Protein AF-W1XXG1-F1 (afdb_monomer_lite)

Radius of gyration: 14.51 Å; chains: 1; bounding box: 32×24×42 Å

pLDDT: mean 88.67, std 10.01, range [58.28, 97.5]

Sequence (69 aa):
KQAKDIMDAGKLVTDELVIALVKERIAQEDCRNGFLLDGFPRTIPQADAMKEAGINVDYVLEFDVPDEL

Secondary structure (DSSP, 8-state):
-HHHHHHHTTPPPPHHHHHHHHHHHHTSGGGTT----SS---SHHHHHHHHHTT------------S--

Foldseek 3Di:
DVVVVCVVVVHDDDLVNVLVVVVVVCPDPVNPVHDDDDPPPPDPVSVVSCVVSVPDDPDDDDPDDDPPD

Organism: NCBI:txid408170

InterPro domains:
  IPR000850 Adenylate kinase/UMP-CMP kinase [PTHR23359] (1-68)
  IPR000850 Adenylate kinase/UMP-CMP kinase [cd01428] (1-69)
  IPR027417 P-loop containing nucleoside triphosphate hydrolase [G3DSA:3.40.50.300] (1-69)
  IPR027417 P-loop containing nucleoside triphosphate hydrolase [SSF52540] (2-68)
  IPR033690 Adenylate kinase, conserved site [PS00113] (35-46)

Structure (mmCIF, N/CA/C/O backbone):
data_AF-W1XXG1-F1
#
_entry.id   AF-W1XXG1-F1
#
loop_
_atom_site.group_PDB
_atom_site.id
_atom_site.type_symbol
_atom_site.label_atom_id
_atom_site.label_alt_id
_atom_site.label_comp_id
_atom_site.label_asym_id
_atom_site.label_entity_id
_atom_site.label_seq_id
_atom_site.pdbx_PDB_ins_code
_atom_site.Cartn_x
_atom_site.Cartn_y
_atom_site.Cartn_z
_atom_site.occupancy
_atom_site.B_iso_or_equiv
_atom_site.auth_seq_id
_atom_site.auth_comp_id
_atom_site.auth_asym_id
_atom_site.auth_atom_id
_atom_site.pdbx_PDB_model_num
ATOM 1 N N . LYS A 1 1 ? 0.659 9.424 14.526 1.00 58.28 1 LYS A N 1
ATOM 2 C CA . LYS A 1 1 ? 1.642 10.124 15.404 1.00 58.28 1 LYS A CA 1
ATOM 3 C C . LYS A 1 1 ? 2.973 9.367 15.482 1.00 58.28 1 LYS A C 1
ATOM 5 O O . LYS A 1 1 ? 3.982 9.948 15.126 1.00 58.28 1 LYS A O 1
ATOM 10 N N . GLN A 1 2 ? 2.956 8.064 15.789 1.00 63.75 2 GLN A N 1
ATOM 11 C CA . GLN A 1 2 ? 4.156 7.216 15.921 1.00 63.75 2 GLN A CA 1
ATOM 12 C C . GLN A 1 2 ? 5.103 7.218 14.707 1.00 63.75 2 GLN A C 1
ATOM 14 O O . GLN A 1 2 ? 6.313 7.262 14.887 1.00 63.75 2 GLN A O 1
ATOM 19 N N . ALA A 1 3 ? 4.575 7.213 13.478 1.00 67.19 3 ALA A N 1
ATOM 20 C CA . ALA A 1 3 ? 5.410 7.206 12.274 1.00 67.19 3 ALA A CA 1
ATOM 21 C C . ALA A 1 3 ? 6.291 8.459 12.143 1.00 67.19 3 ALA A C 1
ATOM 23 O O . ALA A 1 3 ? 7.465 8.351 11.808 1.00 67.19 3 ALA A O 1
ATOM 24 N N . LYS A 1 4 ? 5.743 9.636 12.475 1.00 71.75 4 LYS A N 1
ATOM 25 C CA . LYS A 1 4 ? 6.477 10.904 12.425 1.00 71.75 4 LYS A CA 1
ATOM 26 C C . LYS A 1 4 ? 7.625 10.914 13.436 1.00 71.75 4 LYS A C 1
ATOM 28 O O . LYS A 1 4 ? 8.741 11.233 13.065 1.00 71.75 4 LYS A O 1
ATOM 33 N N . ASP A 1 5 ? 7.374 10.463 14.663 1.00 73.31 5 ASP A N 1
ATOM 34 C CA . ASP A 1 5 ? 8.394 10.429 15.720 1.00 73.31 5 ASP A CA 1
ATOM 35 C C . ASP A 1 5 ? 9.545 9.447 15.393 1.00 73.31 5 ASP A C 1
ATOM 37 O O . ASP A 1 5 ? 10.697 9.685 15.749 1.00 73.31 5 ASP A O 1
ATOM 41 N N . ILE A 1 6 ? 9.252 8.347 14.687 1.00 69.81 6 ILE A N 1
ATOM 42 C CA . ILE A 1 6 ? 10.245 7.351 14.238 1.00 69.81 6 ILE A CA 1
ATOM 43 C C . IL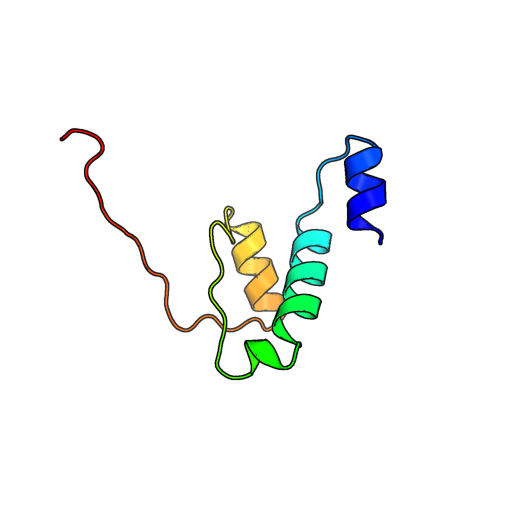E A 1 6 ? 11.086 7.893 13.076 1.00 69.81 6 ILE A C 1
ATOM 45 O O . ILE A 1 6 ? 12.309 7.734 13.080 1.00 69.81 6 ILE A O 1
ATOM 49 N N . MET A 1 7 ? 10.446 8.567 12.118 1.00 70.38 7 MET A N 1
ATOM 50 C CA . MET A 1 7 ? 11.126 9.221 10.999 1.00 70.38 7 MET A CA 1
ATOM 51 C C . MET A 1 7 ? 11.994 10.393 11.466 1.00 70.38 7 MET A C 1
ATOM 53 O O . MET A 1 7 ? 13.147 10.494 11.053 1.00 70.38 7 MET A O 1
ATOM 57 N N . ASP A 1 8 ? 11.482 11.227 12.376 1.00 75.19 8 ASP A N 1
ATOM 58 C CA . ASP A 1 8 ? 12.217 12.346 12.979 1.00 75.19 8 ASP A CA 1
ATOM 59 C C . ASP A 1 8 ? 13.437 11.843 13.780 1.00 75.19 8 ASP A C 1
ATOM 61 O O . ASP A 1 8 ? 14.455 12.527 13.876 1.00 75.19 8 ASP A O 1
ATOM 65 N N . ALA A 1 9 ? 13.379 10.610 14.299 1.00 76.94 9 ALA A N 1
ATOM 66 C CA . ALA A 1 9 ? 14.499 9.924 14.943 1.00 76.94 9 ALA A CA 1
ATOM 67 C C . ALA A 1 9 ? 15.477 9.238 13.960 1.00 76.94 9 ALA A C 1
ATOM 69 O O . ALA A 1 9 ? 16.391 8.542 14.407 1.00 76.94 9 ALA A O 1
ATOM 70 N N . GLY A 1 10 ? 15.287 9.389 12.643 1.00 71.44 10 GLY A N 1
ATOM 71 C CA . GLY A 1 10 ? 16.133 8.793 11.601 1.00 71.44 10 GLY A CA 1
ATOM 72 C C . GLY A 1 10 ? 16.034 7.268 11.500 1.00 71.44 10 GLY A C 1
ATOM 73 O O . GLY A 1 10 ? 16.917 6.627 10.932 1.00 71.44 10 GLY A O 1
ATOM 74 N N . LYS A 1 11 ? 14.992 6.665 12.081 1.00 70.62 11 LYS A N 1
ATOM 75 C CA . LYS A 1 11 ? 14.788 5.215 12.065 1.00 70.62 11 LYS A CA 1
ATOM 76 C C . LYS A 1 11 ? 13.925 4.819 10.873 1.00 70.62 11 LYS A C 1
ATOM 78 O O . LYS A 1 11 ? 12.973 5.511 10.519 1.00 70.62 11 LYS A O 1
ATOM 83 N N . LEU A 1 12 ? 14.252 3.675 10.276 1.00 69.88 12 LEU A N 1
ATOM 84 C CA . LEU A 1 12 ? 13.411 3.053 9.258 1.00 69.88 12 LEU A CA 1
ATOM 85 C C . LEU A 1 12 ? 12.045 2.713 9.858 1.00 69.88 12 LEU A C 1
ATOM 87 O O . LEU A 1 12 ? 11.949 2.171 10.961 1.00 69.88 12 LEU A O 1
ATOM 91 N N . VAL A 1 13 ? 10.994 3.041 9.112 1.00 78.31 13 VAL A N 1
ATOM 92 C CA . VAL A 1 13 ? 9.635 2.615 9.433 1.00 78.31 13 VAL A CA 1
ATOM 93 C C . VAL A 1 13 ? 9.571 1.099 9.251 1.00 78.31 13 VAL A C 1
ATOM 95 O O . VAL A 1 13 ? 9.934 0.594 8.192 1.00 78.31 13 VAL A O 1
ATOM 98 N N . THR A 1 14 ? 9.159 0.375 10.291 1.00 83.56 14 THR A N 1
ATOM 99 C CA . THR A 1 14 ? 9.030 -1.087 10.236 1.00 83.56 14 THR A CA 1
ATOM 100 C C . THR A 1 14 ? 7.831 -1.490 9.383 1.00 83.56 14 THR A C 1
ATOM 102 O O . THR A 1 14 ? 6.833 -0.768 9.341 1.00 83.56 14 THR A O 1
ATOM 105 N N . ASP A 1 15 ? 7.894 -2.663 8.750 1.00 82.00 15 ASP A N 1
ATOM 106 C CA . ASP A 1 15 ? 6.793 -3.188 7.928 1.00 82.00 15 ASP A CA 1
ATOM 107 C C . ASP A 1 15 ? 5.478 -3.262 8.717 1.00 82.00 15 ASP A C 1
ATOM 109 O O . ASP A 1 15 ? 4.435 -2.833 8.231 1.00 82.00 15 ASP A O 1
ATOM 113 N N . GLU A 1 16 ? 5.537 -3.692 9.979 1.00 83.19 16 GLU A N 1
ATOM 114 C CA . GLU A 1 16 ? 4.391 -3.718 10.897 1.00 83.19 16 GLU A CA 1
ATOM 115 C C . GLU A 1 16 ? 3.732 -2.341 11.061 1.00 83.19 16 GLU A C 1
ATOM 117 O O . GLU A 1 16 ? 2.503 -2.229 11.050 1.00 83.19 16 GLU A O 1
ATOM 122 N N . LEU A 1 17 ? 4.536 -1.275 11.182 1.00 85.56 17 LEU A N 1
ATOM 123 C CA . LEU A 1 17 ? 4.005 0.079 11.300 1.00 85.56 17 LEU A CA 1
ATOM 124 C C . LEU A 1 17 ? 3.366 0.531 9.986 1.00 85.56 17 LEU A C 1
ATOM 126 O O . LEU A 1 17 ? 2.298 1.140 10.021 1.00 85.56 17 LEU A O 1
ATOM 130 N N . VAL A 1 18 ? 3.978 0.223 8.837 1.00 86.88 18 VAL A N 1
ATOM 131 C CA . VAL A 1 18 ? 3.387 0.546 7.528 1.00 86.88 18 VAL A CA 1
ATOM 132 C C . VAL A 1 18 ? 2.039 -0.153 7.364 1.00 86.88 18 VAL A C 1
ATOM 134 O O . VAL A 1 18 ? 1.064 0.495 6.996 1.00 86.88 18 VAL A O 1
ATOM 137 N N . ILE A 1 19 ? 1.945 -1.438 7.708 1.00 90.69 19 ILE A N 1
ATOM 138 C CA . ILE A 1 19 ? 0.696 -2.205 7.627 1.00 90.69 19 ILE A CA 1
ATOM 139 C C . ILE A 1 19 ? -0.385 -1.605 8.528 1.00 90.69 19 ILE A C 1
ATOM 141 O O . ILE A 1 19 ? -1.527 -1.450 8.091 1.00 90.69 19 ILE A O 1
ATOM 145 N N . ALA A 1 20 ? -0.037 -1.208 9.756 1.00 90.56 20 ALA A N 1
ATOM 146 C CA . ALA A 1 20 ? -0.974 -0.538 10.654 1.00 90.56 20 ALA A CA 1
ATOM 147 C C . ALA A 1 20 ? -1.503 0.779 10.054 1.00 90.56 20 ALA A C 1
ATOM 149 O O . ALA A 1 20 ? -2.710 1.025 10.086 1.00 90.56 20 ALA A O 1
ATOM 150 N N . LEU A 1 21 ? -0.623 1.586 9.449 1.00 91.00 21 LEU A N 1
ATOM 151 C CA . LEU A 1 21 ? -0.997 2.839 8.785 1.00 91.00 21 LEU A CA 1
ATOM 152 C C . LEU A 1 21 ? -1.886 2.602 7.560 1.00 91.00 21 LEU A C 1
ATOM 154 O O . LEU A 1 21 ? -2.880 3.304 7.385 1.00 91.00 21 LEU A O 1
ATOM 158 N N . VAL A 1 22 ? -1.557 1.614 6.722 1.00 92.88 22 VAL A N 1
ATOM 159 C CA . VAL A 1 22 ? -2.369 1.256 5.549 1.00 92.88 22 V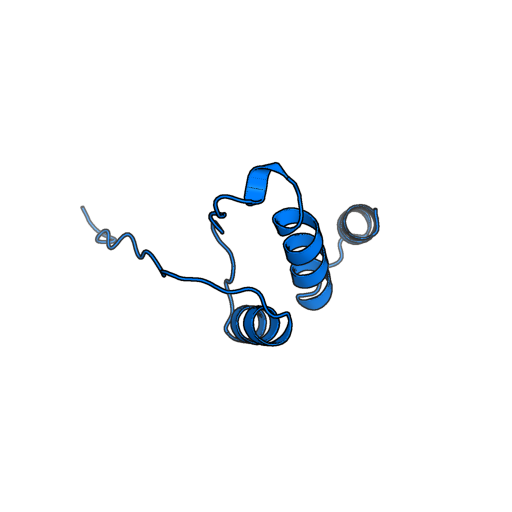AL A CA 1
ATOM 160 C C . VAL A 1 22 ? -3.755 0.804 5.999 1.00 92.88 22 VAL A C 1
ATOM 162 O O . VAL A 1 22 ? -4.750 1.287 5.466 1.00 92.88 22 VAL A O 1
ATOM 165 N N . LYS 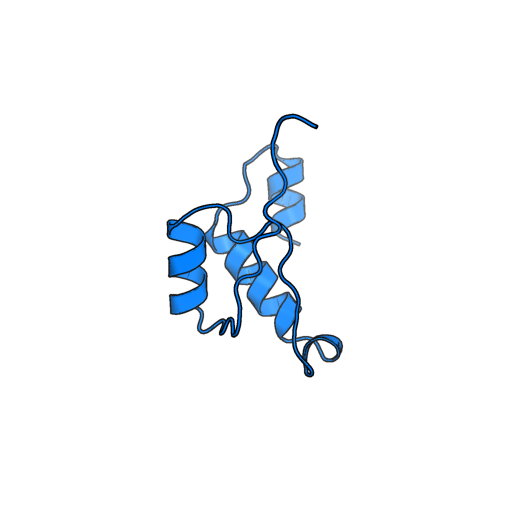A 1 23 ? -3.841 -0.053 7.024 1.00 93.00 23 LYS A N 1
ATOM 166 C CA . LYS A 1 23 ? -5.114 -0.543 7.566 1.00 93.00 23 LYS A CA 1
ATOM 167 C C . LYS A 1 23 ? -5.991 0.587 8.106 1.00 93.00 23 LYS A C 1
ATOM 169 O O . LYS A 1 23 ? -7.187 0.615 7.830 1.00 93.00 23 LYS A O 1
ATOM 174 N N . GLU A 1 24 ? -5.406 1.529 8.845 1.00 93.69 24 GLU A N 1
ATOM 175 C CA . GLU A 1 24 ? -6.114 2.727 9.312 1.00 93.69 24 GLU A CA 1
ATOM 176 C C . GLU A 1 24 ? -6.585 3.593 8.134 1.00 93.69 24 GLU A C 1
ATOM 178 O O . GLU A 1 24 ? -7.705 4.104 8.138 1.00 93.69 24 GLU A O 1
ATOM 183 N N . ARG A 1 25 ? -5.754 3.729 7.094 1.00 95.00 25 ARG A N 1
ATOM 184 C CA . ARG A 1 25 ? -6.046 4.573 5.935 1.00 95.00 25 ARG A CA 1
ATOM 185 C C . ARG A 1 25 ? -7.186 4.038 5.076 1.00 95.00 25 ARG A C 1
ATOM 187 O O . ARG A 1 25 ? -8.064 4.820 4.714 1.00 95.00 25 ARG A O 1
ATOM 194 N N . ILE A 1 26 ? -7.176 2.745 4.750 1.00 95.19 26 ILE A N 1
ATOM 195 C CA . ILE A 1 26 ? -8.203 2.126 3.894 1.00 95.19 26 ILE A CA 1
ATOM 196 C C . ILE A 1 26 ? -9.553 1.966 4.607 1.00 95.19 26 ILE A C 1
ATOM 198 O O . ILE A 1 26 ? -10.563 1.725 3.956 1.00 95.19 26 ILE A O 1
ATOM 202 N N . ALA A 1 27 ? -9.590 2.108 5.937 1.00 94.31 27 ALA A N 1
ATOM 203 C CA . ALA A 1 27 ? -10.826 2.090 6.717 1.00 94.31 27 ALA A CA 1
ATOM 204 C C . ALA A 1 27 ? -11.611 3.417 6.656 1.00 94.31 27 ALA A C 1
ATOM 206 O O . ALA A 1 27 ? -12.724 3.495 7.177 1.00 94.31 27 ALA A O 1
ATOM 207 N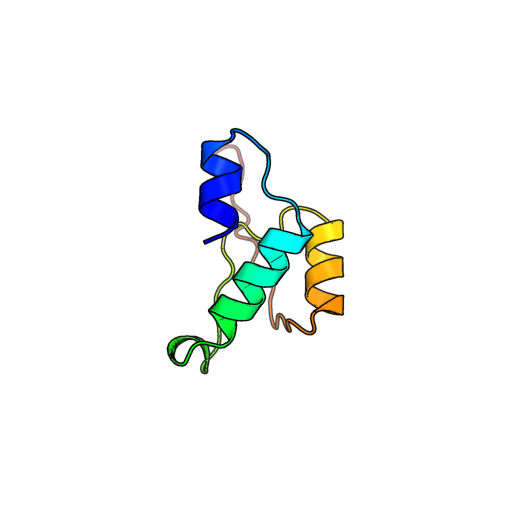 N . GLN A 1 28 ? -11.039 4.469 6.062 1.00 97.06 28 GLN A N 1
ATOM 208 C CA . GLN A 1 28 ? -11.689 5.773 5.935 1.00 97.06 28 GLN A CA 1
ATOM 209 C C . GLN A 1 28 ? -12.799 5.761 4.873 1.00 97.06 28 GLN A C 1
ATOM 211 O O . GLN A 1 28 ? -12.829 4.920 3.974 1.00 97.06 28 GLN A O 1
ATOM 216 N N . GLU A 1 29 ? -13.739 6.705 4.988 1.00 97.19 29 GLU A N 1
ATOM 217 C CA . GLU A 1 29 ? -14.961 6.727 4.173 1.00 97.19 29 GLU A CA 1
ATOM 218 C C . GLU A 1 29 ? -14.692 6.850 2.666 1.00 97.19 29 GLU A C 1
ATOM 220 O O . GLU A 1 29 ? -15.417 6.276 1.855 1.00 97.19 29 GLU A O 1
ATOM 225 N N . ASP A 1 30 ? -13.629 7.548 2.282 1.00 97.31 30 ASP A N 1
ATOM 226 C CA . ASP A 1 30 ? -13.251 7.736 0.885 1.00 97.31 30 ASP A CA 1
ATOM 227 C C . ASP A 1 30 ? -12.716 6.456 0.218 1.00 97.31 30 ASP A C 1
ATOM 229 O O . ASP A 1 30 ? -12.785 6.330 -1.002 1.00 97.31 30 ASP A O 1
ATOM 233 N N . CYS A 1 31 ? -12.269 5.470 1.001 1.00 97.19 31 CYS A N 1
ATOM 234 C CA . CYS A 1 31 ? -11.813 4.167 0.510 1.00 97.19 31 CYS A CA 1
ATOM 235 C C . CYS A 1 31 ? -12.933 3.118 0.405 1.00 97.19 31 CYS A C 1
ATOM 237 O O . CYS A 1 31 ? -12.676 1.968 0.048 1.00 97.19 31 CYS A O 1
ATOM 239 N N . ARG A 1 32 ? -14.194 3.483 0.679 1.00 95.00 32 ARG A N 1
ATOM 240 C CA . ARG A 1 32 ? -15.333 2.544 0.630 1.00 95.00 32 ARG A CA 1
ATOM 241 C C . ARG A 1 32 ? -15.570 1.925 -0.745 1.00 95.00 32 ARG A C 1
ATOM 243 O O . ARG A 1 32 ? -16.069 0.807 -0.819 1.00 95.00 32 ARG A O 1
ATOM 250 N N . ASN A 1 33 ? -15.238 2.650 -1.811 1.00 96.56 33 ASN A N 1
ATOM 251 C CA . ASN A 1 33 ? -15.386 2.176 -3.190 1.00 96.56 33 ASN A CA 1
ATOM 252 C C . ASN A 1 33 ? -14.124 1.471 -3.714 1.00 96.56 33 ASN A C 1
ATOM 254 O O . ASN A 1 33 ? -14.065 1.132 -4.892 1.00 96.56 33 ASN A O 1
ATOM 258 N N . GLY A 1 34 ? -13.121 1.278 -2.857 1.00 96.31 34 GLY A N 1
ATOM 259 C CA . GLY A 1 34 ? -11.824 0.721 -3.208 1.00 96.31 34 GLY A CA 1
ATOM 260 C C . GLY A 1 34 ? -10.683 1.694 -2.932 1.00 96.31 34 GLY A C 1
ATOM 261 O O . GLY A 1 34 ? -10.870 2.821 -2.470 1.00 96.31 34 GLY A O 1
ATOM 262 N N . PHE A 1 35 ? -9.474 1.230 -3.211 1.00 97.00 35 PHE A N 1
ATOM 263 C CA . PHE A 1 35 ? -8.238 1.971 -3.020 1.00 97.00 35 PHE A CA 1
ATOM 264 C C . PHE A 1 35 ? -7.217 1.546 -4.075 1.00 97.00 35 PHE A C 1
ATOM 266 O O . PHE A 1 35 ? -7.297 0.450 -4.628 1.00 97.00 35 PHE A O 1
ATOM 273 N N . LEU A 1 36 ? -6.242 2.415 -4.330 1.00 96.69 36 LEU A N 1
ATOM 274 C CA . LEU A 1 36 ? -5.062 2.102 -5.124 1.00 96.69 36 LEU A CA 1
ATOM 275 C C . LEU A 1 36 ? -3.845 2.206 -4.211 1.00 96.69 36 LEU A C 1
ATOM 277 O O . LEU A 1 36 ? -3.612 3.252 -3.603 1.00 96.69 36 LEU A O 1
ATOM 281 N N . LEU A 1 37 ? -3.090 1.118 -4.104 1.00 95.44 37 LEU A N 1
ATOM 282 C CA . LEU A 1 37 ? -1.803 1.118 -3.423 1.00 95.44 37 LEU A CA 1
ATOM 283 C C . LEU A 1 37 ? -0.724 1.374 -4.471 1.00 95.44 37 LEU A C 1
ATOM 285 O O . LEU A 1 37 ? -0.568 0.593 -5.404 1.00 95.44 37 LEU A O 1
ATOM 289 N N . ASP A 1 38 ? -0.016 2.490 -4.326 1.00 94.88 38 ASP A N 1
ATOM 290 C CA . ASP A 1 38 ? 1.047 2.904 -5.239 1.00 94.88 38 ASP A CA 1
ATOM 291 C C . ASP A 1 38 ? 2.407 2.775 -4.544 1.00 94.88 38 ASP A C 1
ATOM 293 O O . ASP A 1 38 ? 2.624 3.293 -3.444 1.00 94.88 38 ASP A O 1
ATOM 297 N N . GLY A 1 39 ? 3.312 2.019 -5.163 1.00 90.88 39 GLY A N 1
ATOM 298 C CA . GLY A 1 39 ? 4.625 1.713 -4.605 1.00 90.88 39 GLY A CA 1
ATOM 299 C C . GLY A 1 39 ? 4.584 0.897 -3.307 1.00 90.88 39 GLY A C 1
ATOM 300 O O . GLY A 1 39 ? 5.570 0.929 -2.564 1.00 90.88 39 GLY A O 1
ATOM 301 N N . PHE A 1 40 ? 3.477 0.200 -3.024 1.00 92.88 40 PHE A N 1
ATOM 302 C CA . PHE A 1 40 ? 3.302 -0.715 -1.895 1.00 92.88 40 PHE A CA 1
ATOM 303 C C . PHE A 1 40 ? 2.387 -1.891 -2.291 1.00 92.88 40 PHE A C 1
ATOM 305 O O . PHE A 1 40 ? 1.357 -1.648 -2.919 1.00 92.88 40 PHE A O 1
ATOM 312 N N . PRO A 1 41 ? 2.694 -3.140 -1.896 1.00 94.69 41 PRO A N 1
ATOM 313 C CA . PRO A 1 41 ? 3.896 -3.585 -1.181 1.00 94.69 41 PRO A CA 1
ATOM 314 C C . PRO A 1 41 ? 5.147 -3.581 -2.083 1.00 94.69 41 PRO A C 1
ATOM 316 O O . PRO A 1 41 ? 5.040 -3.718 -3.297 1.00 94.69 41 PRO A O 1
ATOM 319 N N . ARG A 1 42 ? 6.346 -3.424 -1.497 1.00 93.50 42 ARG A N 1
ATOM 320 C CA . ARG A 1 42 ? 7.645 -3.500 -2.214 1.00 93.50 42 ARG A CA 1
ATOM 321 C C . ARG A 1 42 ? 8.417 -4.786 -1.958 1.00 93.50 42 ARG A C 1
ATOM 323 O O .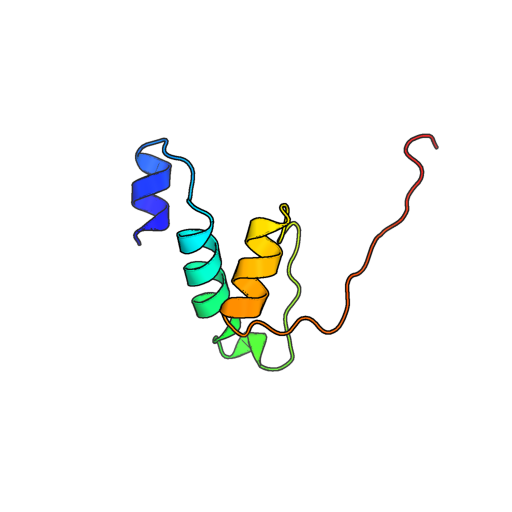 ARG A 1 42 ? 9.358 -5.092 -2.684 1.00 93.50 42 ARG A O 1
ATOM 330 N N . THR A 1 43 ? 8.077 -5.503 -0.895 1.00 91.94 43 THR A N 1
ATOM 331 C CA . THR A 1 43 ? 8.765 -6.727 -0.482 1.00 91.94 43 THR A CA 1
ATOM 332 C C . THR A 1 43 ? 7.752 -7.848 -0.276 1.00 91.94 43 THR A C 1
ATOM 334 O O . THR A 1 43 ? 6.579 -7.597 0.009 1.00 91.94 43 THR A O 1
ATOM 337 N N . ILE A 1 44 ? 8.206 -9.099 -0.397 1.00 94.44 44 ILE A N 1
ATOM 338 C CA . ILE A 1 44 ? 7.363 -10.276 -0.136 1.00 94.44 44 ILE A CA 1
ATOM 339 C C . ILE A 1 44 ? 6.800 -10.256 1.302 1.00 94.44 44 ILE A C 1
ATOM 341 O O . ILE A 1 44 ? 5.587 -10.400 1.439 1.00 94.44 44 ILE A O 1
ATOM 345 N N . PRO A 1 45 ? 7.592 -9.961 2.359 1.00 92.38 45 PRO A N 1
ATOM 346 C CA . PRO A 1 45 ? 7.059 -9.854 3.720 1.00 92.38 45 PRO A CA 1
ATOM 347 C C . PRO A 1 45 ? 5.933 -8.825 3.886 1.00 92.38 45 PRO A C 1
ATOM 349 O O . PRO A 1 45 ? 4.996 -9.061 4.642 1.00 92.38 45 PRO A O 1
ATOM 352 N N . GLN A 1 46 ? 5.979 -7.697 3.167 1.00 92.25 46 GLN A N 1
ATOM 353 C CA . GLN A 1 46 ? 4.891 -6.713 3.197 1.00 92.25 46 GLN A CA 1
ATOM 354 C C . GLN A 1 46 ? 3.612 -7.266 2.562 1.00 92.25 46 GLN A C 1
ATOM 356 O O . GLN A 1 46 ? 2.526 -7.057 3.100 1.00 92.25 46 GLN A O 1
ATOM 361 N N . ALA A 1 47 ? 3.731 -7.987 1.446 1.00 94.19 47 ALA A N 1
ATOM 362 C CA . ALA A 1 47 ? 2.592 -8.627 0.795 1.00 94.19 47 ALA A CA 1
ATOM 363 C C . ALA A 1 47 ? 1.961 -9.715 1.686 1.00 94.19 47 ALA A C 1
ATOM 365 O O . ALA A 1 47 ? 0.736 -9.768 1.821 1.00 94.19 47 ALA A O 1
ATOM 366 N N . ASP A 1 48 ? 2.783 -10.529 2.355 1.00 93.94 48 ASP A N 1
ATOM 367 C CA . ASP A 1 48 ? 2.309 -11.525 3.322 1.00 93.94 48 ASP A CA 1
ATOM 368 C C . ASP A 1 48 ? 1.607 -10.855 4.514 1.00 93.94 48 ASP A C 1
ATOM 370 O O . ASP A 1 48 ? 0.496 -11.242 4.880 1.00 93.94 48 ASP A O 1
ATOM 374 N N . ALA A 1 49 ? 2.180 -9.778 5.057 1.00 92.12 49 ALA A N 1
ATOM 375 C CA . ALA A 1 49 ? 1.573 -9.031 6.156 1.00 92.12 49 ALA A CA 1
ATOM 376 C C . ALA A 1 49 ? 0.240 -8.364 5.764 1.00 92.12 49 ALA A C 1
ATOM 378 O O . ALA A 1 49 ? -0.684 -8.306 6.576 1.00 92.12 49 ALA A O 1
ATOM 379 N N . MET A 1 50 ? 0.090 -7.892 4.519 1.00 94.25 50 MET A N 1
ATOM 380 C CA . MET A 1 50 ? -1.197 -7.391 4.011 1.00 94.25 50 MET A CA 1
ATOM 381 C C . MET A 1 50 ? -2.263 -8.485 4.009 1.00 94.25 50 MET A C 1
ATOM 383 O O . MET A 1 50 ? -3.394 -8.255 4.449 1.00 94.25 50 MET A O 1
ATOM 387 N N . LYS A 1 51 ? -1.888 -9.681 3.547 1.00 93.75 51 LYS A N 1
ATOM 388 C CA . LYS A 1 51 ? -2.768 -10.848 3.518 1.00 93.75 51 LYS A CA 1
ATOM 389 C C . LYS A 1 51 ? -3.195 -11.254 4.929 1.00 93.75 51 LYS A C 1
ATOM 391 O O . LYS A 1 51 ? -4.384 -11.452 5.166 1.00 93.75 51 LYS A O 1
ATOM 396 N N . GLU A 1 52 ? -2.261 -11.319 5.876 1.00 93.06 52 GLU A N 1
ATOM 397 C CA . GLU A 1 52 ? -2.554 -11.605 7.289 1.00 93.06 52 GLU A CA 1
ATOM 398 C C . GLU A 1 52 ? -3.431 -10.526 7.940 1.00 93.06 52 GLU A C 1
ATOM 400 O O . GLU A 1 52 ? -4.308 -10.830 8.751 1.00 93.06 52 GLU A O 1
ATOM 405 N N . ALA A 1 53 ? -3.250 -9.262 7.550 1.00 90.19 53 ALA A N 1
ATOM 406 C CA . ALA A 1 53 ? -4.051 -8.143 8.035 1.00 90.19 53 ALA A CA 1
ATOM 407 C C . ALA A 1 53 ? -5.480 -8.097 7.459 1.00 90.19 53 ALA A C 1
ATOM 409 O O . ALA A 1 53 ? -6.281 -7.277 7.928 1.00 90.19 53 ALA A O 1
ATOM 410 N N . GLY A 1 54 ? -5.803 -8.963 6.488 1.00 93.25 54 GLY A N 1
ATOM 411 C CA . GLY A 1 54 ? -7.101 -9.030 5.812 1.00 93.25 54 GLY A CA 1
ATOM 412 C C . GLY A 1 54 ? -7.309 -7.935 4.765 1.00 93.25 54 GLY A C 1
ATOM 413 O O . GLY A 1 54 ? -8.448 -7.566 4.482 1.00 93.25 54 GLY A O 1
ATOM 414 N N . ILE A 1 55 ? -6.224 -7.375 4.225 1.00 94.00 55 ILE A N 1
ATOM 415 C CA . ILE A 1 55 ? -6.278 -6.374 3.159 1.00 94.00 55 ILE A CA 1
ATOM 416 C C . ILE A 1 55 ? -6.407 -7.116 1.829 1.00 94.00 55 ILE A C 1
ATOM 418 O O . ILE A 1 55 ? -5.444 -7.702 1.337 1.00 94.00 55 ILE A O 1
ATOM 422 N N . ASN A 1 56 ? -7.608 -7.101 1.257 1.00 93.50 56 ASN A N 1
ATOM 423 C CA . ASN A 1 56 ? -7.877 -7.750 -0.022 1.00 93.50 56 ASN A CA 1
ATOM 424 C C . ASN A 1 56 ? -7.433 -6.851 -1.181 1.00 93.50 56 ASN A C 1
ATOM 426 O O . ASN A 1 56 ? -7.747 -5.663 -1.198 1.00 93.50 56 ASN A O 1
ATOM 430 N N . VAL A 1 57 ? -6.721 -7.432 -2.144 1.00 95.12 57 VAL A N 1
ATOM 431 C CA . VAL A 1 57 ? -6.301 -6.774 -3.385 1.00 95.12 57 VAL A CA 1
ATOM 432 C C . VAL A 1 57 ? -6.885 -7.565 -4.545 1.00 95.12 57 VAL A C 1
ATOM 434 O O . VAL A 1 57 ? -6.595 -8.751 -4.686 1.00 95.12 57 VAL A O 1
ATOM 437 N N . ASP A 1 58 ? -7.712 -6.913 -5.359 1.00 97.31 58 ASP A N 1
ATOM 438 C CA . ASP A 1 58 ? -8.395 -7.568 -6.480 1.00 97.31 58 ASP A CA 1
ATOM 439 C C . ASP A 1 58 ? -7.474 -7.752 -7.694 1.00 97.31 58 ASP A C 1
ATOM 441 O O . ASP A 1 58 ? -7.555 -8.760 -8.397 1.00 97.31 58 ASP A O 1
ATOM 445 N N . TYR A 1 59 ? -6.580 -6.788 -7.932 1.00 97.50 59 TYR A N 1
ATOM 446 C CA . TYR A 1 59 ? -5.711 -6.752 -9.106 1.00 97.50 59 TYR A CA 1
ATOM 447 C C . TYR A 1 59 ? -4.317 -6.227 -8.769 1.00 97.50 59 TYR A C 1
ATOM 449 O O . TYR A 1 59 ? -4.159 -5.321 -7.951 1.00 97.50 59 TYR A O 1
ATOM 457 N N . VAL A 1 60 ? -3.317 -6.758 -9.472 1.00 96.31 60 VAL A N 1
ATOM 458 C CA . VAL A 1 60 ? -1.962 -6.202 -9.541 1.00 96.31 60 VAL A CA 1
ATOM 459 C C . VAL A 1 60 ? -1.757 -5.703 -10.964 1.00 96.31 60 VAL A C 1
ATOM 461 O O . VAL A 1 60 ? -1.905 -6.473 -11.912 1.00 96.31 60 VAL A O 1
ATOM 464 N N . LEU A 1 61 ? -1.478 -4.409 -11.111 1.00 96.75 61 LEU A N 1
ATOM 465 C CA . LEU A 1 61 ? -1.272 -3.771 -12.408 1.00 96.75 61 LEU A CA 1
ATOM 466 C C . LEU A 1 61 ? 0.215 -3.474 -12.582 1.00 96.75 61 LEU A C 1
ATOM 468 O O . LEU A 1 61 ? 0.762 -2.608 -11.904 1.00 96.75 61 LEU A O 1
ATOM 472 N N . GLU A 1 62 ? 0.853 -4.203 -13.490 1.00 96.00 62 GLU A N 1
ATOM 473 C CA . GLU A 1 62 ? 2.227 -3.953 -13.912 1.00 96.00 62 GLU A CA 1
ATOM 474 C C . GLU A 1 62 ? 2.205 -3.118 -15.192 1.00 96.00 62 GLU A C 1
ATOM 476 O O . GLU A 1 62 ? 1.656 -3.530 -16.216 1.00 96.00 62 GLU A O 1
ATOM 481 N N . PHE A 1 63 ? 2.777 -1.919 -15.122 1.00 93.75 63 PHE A N 1
ATOM 482 C CA . PHE A 1 63 ? 3.029 -1.111 -16.307 1.00 93.75 63 PHE A CA 1
ATOM 483 C C . PHE A 1 63 ? 4.345 -1.576 -16.928 1.00 93.75 63 PHE A C 1
ATOM 485 O O . PHE A 1 63 ? 5.409 -1.085 -16.559 1.00 93.75 63 PHE A O 1
ATOM 492 N N . ASP A 1 64 ? 4.260 -2.539 -17.842 1.00 95.25 64 ASP A N 1
ATOM 493 C CA . ASP A 1 64 ? 5.415 -3.046 -18.583 1.00 95.25 64 ASP A CA 1
ATOM 494 C C . ASP A 1 64 ? 5.854 -2.016 -19.633 1.00 95.25 64 ASP A C 1
ATOM 496 O O . ASP A 1 64 ? 5.185 -1.794 -20.649 1.00 95.25 64 ASP A O 1
ATOM 500 N N . VAL A 1 65 ? 6.951 -1.324 -19.333 1.00 95.50 65 VAL A N 1
ATOM 501 C CA . VAL A 1 65 ? 7.589 -0.344 -20.209 1.00 95.50 65 VAL A CA 1
ATOM 502 C C . VAL A 1 65 ? 9.048 -0.766 -20.370 1.00 95.50 65 VAL A C 1
ATOM 504 O O . VAL A 1 65 ? 9.732 -0.896 -19.356 1.00 95.50 65 VAL A O 1
ATOM 507 N N . PRO A 1 66 ? 9.544 -0.965 -21.605 1.00 95.31 66 PRO A N 1
ATOM 508 C CA . PRO A 1 66 ? 10.942 -1.308 -21.835 1.00 95.31 66 PRO A CA 1
ATOM 509 C C . PRO A 1 66 ? 11.899 -0.274 -21.228 1.00 95.31 66 PRO A C 1
ATOM 511 O O . PRO A 1 66 ? 11.669 0.929 -21.349 1.00 95.31 66 PRO A O 1
ATOM 514 N N . ASP A 1 67 ? 12.996 -0.747 -20.629 1.00 91.62 67 ASP A N 1
ATOM 515 C CA . ASP A 1 67 ? 14.032 0.119 -20.043 1.00 91.62 67 ASP A CA 1
ATOM 516 C C . ASP A 1 67 ? 14.717 1.011 -21.097 1.00 91.62 67 ASP A C 1
ATOM 518 O O . ASP A 1 67 ? 15.138 2.132 -20.800 1.00 91.62 67 ASP A O 1
ATOM 522 N N . GLU A 1 68 ? 14.821 0.519 -22.335 1.00 89.25 68 GLU A N 1
ATOM 523 C CA . GLU 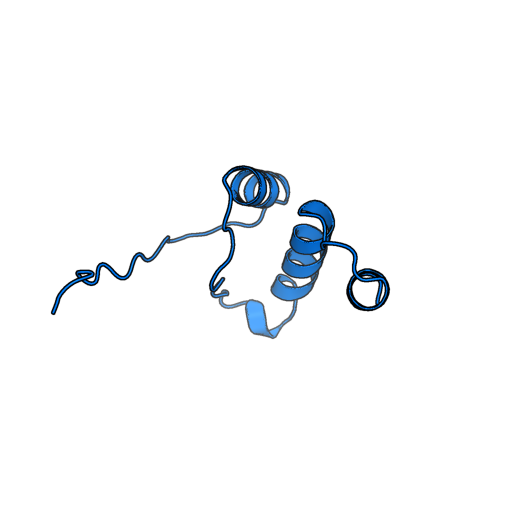A 1 68 ? 15.367 1.243 -23.483 1.00 89.25 68 GLU A CA 1
ATOM 524 C C . GLU A 1 68 ? 14.238 1.615 -24.460 1.00 89.25 68 GLU A C 1
ATOM 526 O O . GLU A 1 68 ? 13.445 0.756 -24.857 1.00 89.25 68 GLU A O 1
ATOM 531 N N . LEU A 1 69 ? 14.178 2.899 -24.840 1.00 68.44 69 LEU A N 1
ATOM 532 C CA . LEU A 1 69 ? 13.226 3.466 -25.808 1.00 68.44 69 LEU A CA 1
ATOM 533 C C . LEU A 1 69 ? 13.773 3.461 -27.239 1.00 68.44 69 LEU A C 1
ATOM 535 O O . LEU A 1 69 ? 14.961 3.819 -27.415 1.00 68.44 69 LEU A O 1
#